Protein AF-X1R066-F1 (afdb_monomer)

Solvent-accessible surface area (backbone atoms only — not comparable to full-atom values): 3737 Å² total; per-residue (Å²): 135,84,55,80,39,39,54,70,59,47,66,71,43,51,49,80,36,68,50,77,41,80,75,57,26,53,40,49,34,65,67,37,49,51,49,34,49,76,70,52,36,2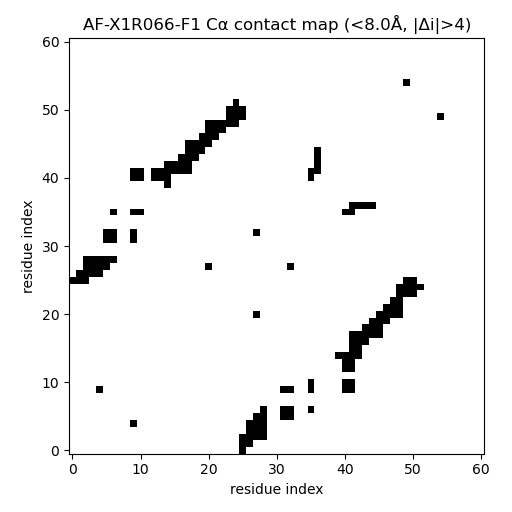7,62,47,72,48,72,80,42,56,40,91,93,63,71,80,77,78,83,83,127

pLDDT: mean 90.89, std 9.55, range [56.0, 98.25]

Secondary structure (DSSP, 8-state):
---SB-HHHHHTS-TT-EEEE-S-TTSB-HHHHHHHHHTTSSSEEEES---TT-PPPPPP-

Nearest PDB structures (foldseek):
  2gcg-assembly1_B  TM=9.436E-01  e=4.496E-05  Homo sapiens
  2yq5-assembly1_D  TM=9.146E-01  e=8.932E-05  Lactobacillus delbrueckii subsp. bulgaricus
  1wwk-assembly1_B  TM=9.070E-01  e=1.775E-04  Pyrococcus horikoshii OT3
  2wwr-assembly2_A  TM=9.489E-01  e=4.640E-04  Homo sapiens
  5v72-assembly2_D  TM=9.015E-01  e=3.526E-04  Sinorhizobium meliloti 1021

Radius of gyration: 12.17 Å; Cα contacts (8 Å, |Δi|>4): 81; chains: 1; bounding box: 23×21×36 Å

Sequence (61 aa):
PCKLIGLEELKLMKRTAYLINIGRGRTVDLDALTHALKNGEIAGAGLDVFPPGYEPPPRRR

Structure (mmCIF, N/CA/C/O backbone):
data_AF-X1R066-F1
#
_entry.id   AF-X1R066-F1
#
loop_
_atom_site.group_PDB
_atom_site.id
_atom_site.type_symbol
_atom_site.label_atom_id
_atom_site.label_alt_id
_atom_site.label_comp_id
_atom_site.label_asym_id
_atom_site.label_entity_id
_atom_site.label_seq_id
_atom_site.pdbx_PDB_ins_code
_atom_site.Cartn_x
_atom_site.Cartn_y
_atom_site.Cartn_z
_atom_site.occupancy
_atom_site.B_iso_or_equiv
_atom_site.auth_seq_id
_atom_site.auth_comp_id
_atom_site.auth_asym_id
_atom_site.auth_atom_id
_atom_site.pdbx_PDB_model_num
ATOM 1 N N . PRO A 1 1 ? 14.895 -13.873 -5.100 1.00 56.00 1 PRO A N 1
ATOM 2 C CA . PRO A 1 1 ? 14.633 -12.414 -5.020 1.00 56.00 1 PRO A CA 1
ATOM 3 C C . PRO A 1 1 ? 14.191 -12.028 -3.602 1.00 56.00 1 PRO A C 1
ATOM 5 O O . PRO A 1 1 ? 13.164 -12.508 -3.143 1.00 56.00 1 PRO A O 1
ATOM 8 N N . CYS A 1 2 ? 15.000 -11.239 -2.893 1.00 59.59 2 CYS A N 1
ATOM 9 C CA . CYS A 1 2 ? 14.709 -10.833 -1.516 1.00 59.59 2 CYS A CA 1
ATOM 10 C C . CYS A 1 2 ? 13.671 -9.700 -1.515 1.00 59.59 2 CYS A C 1
ATOM 12 O O . CYS A 1 2 ? 13.914 -8.663 -2.134 1.00 59.59 2 CYS A O 1
ATOM 14 N N . LYS A 1 3 ? 12.527 -9.925 -0.863 1.00 84.44 3 LYS A N 1
ATOM 15 C CA . LYS A 1 3 ? 11.495 -8.918 -0.587 1.00 84.44 3 LYS A CA 1
ATOM 16 C C . LYS A 1 3 ? 11.601 -8.587 0.904 1.00 84.44 3 LYS A C 1
ATOM 18 O O . LYS A 1 3 ? 11.669 -9.508 1.709 1.00 84.44 3 LYS A O 1
ATOM 23 N N . LEU A 1 4 ? 11.688 -7.304 1.249 1.00 93.06 4 LEU A N 1
ATOM 24 C CA . LEU A 1 4 ? 11.897 -6.850 2.631 1.00 93.06 4 LEU A CA 1
ATOM 25 C C . LEU A 1 4 ? 10.572 -6.631 3.365 1.00 93.06 4 LEU A C 1
ATOM 27 O O . LEU A 1 4 ? 10.511 -6.810 4.572 1.00 93.06 4 LEU A O 1
ATOM 31 N N . ILE A 1 5 ? 9.538 -6.217 2.632 1.00 95.75 5 ILE A N 1
ATOM 32 C CA . ILE A 1 5 ? 8.197 -5.974 3.161 1.00 95.75 5 ILE A CA 1
ATOM 33 C C . ILE A 1 5 ? 7.246 -6.968 2.500 1.00 95.75 5 ILE A C 1
ATOM 35 O O . ILE A 1 5 ? 6.904 -6.813 1.324 1.00 95.75 5 ILE A O 1
ATOM 39 N N . GLY A 1 6 ? 6.864 -8.000 3.241 1.00 95.12 6 GLY A N 1
ATOM 40 C CA . GLY A 1 6 ? 5.908 -9.030 2.858 1.00 95.12 6 GLY A CA 1
ATOM 41 C C . GLY A 1 6 ? 4.703 -9.066 3.797 1.00 95.12 6 GLY A C 1
ATOM 42 O O . GLY A 1 6 ? 4.383 -8.095 4.478 1.00 95.12 6 GLY A O 1
ATOM 43 N N . LEU A 1 7 ? 3.996 -10.197 3.802 1.00 95.12 7 LEU A N 1
ATOM 44 C CA . LEU A 1 7 ? 2.742 -10.354 4.542 1.00 95.12 7 LEU A CA 1
ATOM 45 C C . LEU A 1 7 ? 2.919 -10.158 6.053 1.00 95.12 7 LEU A C 1
ATOM 47 O O . LEU A 1 7 ? 2.087 -9.525 6.694 1.00 95.12 7 LEU A O 1
ATOM 51 N N . GLU A 1 8 ? 3.996 -10.698 6.616 1.00 95.88 8 GLU A N 1
ATOM 52 C CA . GLU A 1 8 ? 4.230 -10.652 8.058 1.00 95.88 8 GLU A CA 1
ATOM 53 C C . GLU A 1 8 ? 4.535 -9.223 8.519 1.00 95.88 8 GLU A C 1
ATOM 55 O O . GLU A 1 8 ? 3.950 -8.761 9.496 1.00 95.88 8 GLU A O 1
ATOM 60 N N . GLU A 1 9 ? 5.341 -8.465 7.767 1.00 97.00 9 GLU A N 1
ATOM 61 C CA . GLU A 1 9 ? 5.606 -7.055 8.072 1.00 97.00 9 GLU A CA 1
ATOM 62 C C . GLU A 1 9 ? 4.337 -6.203 7.956 1.00 97.00 9 GLU A C 1
ATOM 64 O O . GLU A 1 9 ? 4.102 -5.332 8.793 1.00 97.00 9 GLU A O 1
ATOM 69 N N . LEU A 1 10 ? 3.497 -6.471 6.950 1.00 97.25 10 LEU A N 1
ATOM 70 C CA . LEU A 1 10 ? 2.236 -5.756 6.738 1.00 97.25 10 LEU A CA 1
ATOM 71 C C . LEU A 1 10 ? 1.229 -6.013 7.867 1.00 97.25 10 LEU A C 1
ATOM 73 O O . LEU A 1 10 ? 0.595 -5.069 8.334 1.00 97.25 10 LEU A O 1
ATOM 77 N N . LYS A 1 11 ? 1.127 -7.250 8.368 1.00 96.12 11 LYS A N 1
ATOM 78 C CA . LYS A 1 11 ? 0.254 -7.593 9.507 1.00 96.12 11 LYS A CA 1
ATOM 79 C C . LYS A 1 11 ? 0.671 -6.926 10.815 1.00 96.12 11 LYS A C 1
ATOM 81 O O . LYS A 1 11 ? -0.167 -6.727 11.693 1.00 96.12 11 LYS A O 1
ATOM 86 N N . LEU A 1 12 ? 1.954 -6.603 10.964 1.00 97.31 12 LEU A N 1
ATOM 87 C CA . LEU A 1 12 ? 2.466 -5.887 12.133 1.00 97.31 12 LEU A CA 1
ATOM 88 C C . LEU A 1 12 ? 2.144 -4.384 12.090 1.00 97.31 12 LEU A C 1
ATOM 90 O O . LEU A 1 12 ? 2.266 -3.699 13.109 1.00 97.31 12 LEU A O 1
ATOM 94 N N . MET A 1 13 ? 1.734 -3.847 10.938 1.00 97.88 13 MET A N 1
ATOM 95 C CA . MET A 1 13 ? 1.366 -2.440 10.809 1.00 97.88 13 MET A CA 1
ATOM 96 C C . MET A 1 13 ? 0.007 -2.151 11.461 1.00 97.88 13 MET A C 1
ATOM 98 O O . MET A 1 13 ? -0.858 -3.008 11.618 1.00 97.88 13 MET A O 1
ATOM 102 N N . LYS A 1 14 ? -0.211 -0.885 11.836 1.00 98.19 14 LYS A N 1
ATOM 103 C CA . LYS A 1 14 ? -1.536 -0.437 12.282 1.00 98.19 14 LYS A CA 1
ATOM 104 C C . LYS A 1 14 ? -2.515 -0.505 11.109 1.00 98.19 14 LYS A C 1
ATOM 106 O O . LYS A 1 14 ? -2.176 -0.083 10.008 1.00 98.19 14 LYS A O 1
ATOM 111 N N . ARG A 1 15 ? -3.777 -0.841 11.389 1.00 97.62 15 ARG A N 1
ATOM 112 C CA . ARG A 1 15 ? -4.869 -0.788 10.394 1.00 97.62 15 ARG A CA 1
ATOM 113 C C . ARG A 1 15 ? -5.075 0.589 9.764 1.00 97.62 15 ARG A C 1
ATOM 115 O O . ARG A 1 15 ? -5.605 0.693 8.670 1.00 97.62 15 ARG A O 1
ATOM 122 N N . THR A 1 16 ? -4.645 1.648 10.448 1.00 98.00 16 THR A N 1
ATOM 123 C CA . THR A 1 16 ? -4.690 3.036 9.965 1.00 98.00 16 THR A CA 1
ATOM 124 C C . THR A 1 16 ? -3.415 3.480 9.241 1.00 98.00 16 THR A C 1
ATOM 126 O O . THR A 1 16 ? -3.321 4.635 8.831 1.00 98.00 16 THR A O 1
ATOM 129 N N . ALA A 1 17 ? -2.410 2.610 9.119 1.00 98.19 17 ALA A N 1
ATOM 130 C CA . ALA A 1 17 ? -1.122 2.964 8.540 1.00 98.19 17 ALA A CA 1
ATOM 131 C C . ALA A 1 17 ? -1.178 3.046 7.012 1.00 98.19 17 ALA A C 1
ATOM 133 O O . ALA A 1 17 ? -1.957 2.351 6.359 1.00 98.19 17 ALA A O 1
ATOM 134 N N . TYR A 1 18 ? -0.281 3.863 6.463 1.00 98.00 18 TYR A N 1
ATOM 135 C CA . TYR A 1 18 ? -0.030 3.969 5.033 1.00 98.00 18 TYR A CA 1
ATOM 136 C C . TYR A 1 18 ? 1.403 3.532 4.729 1.00 98.00 18 TYR A C 1
ATOM 138 O O . TYR A 1 18 ? 2.336 3.975 5.401 1.00 98.00 18 TYR A O 1
ATOM 146 N N . LEU A 1 19 ? 1.585 2.684 3.716 1.00 97.19 19 LEU A N 1
ATOM 147 C CA . LEU A 1 19 ? 2.908 2.294 3.220 1.00 97.19 19 LEU A CA 1
ATOM 148 C C . LEU A 1 19 ? 3.319 3.193 2.047 1.00 97.19 19 LEU A C 1
ATOM 150 O O . LEU A 1 19 ? 2.616 3.236 1.044 1.00 97.19 19 LEU A O 1
ATOM 154 N N . ILE A 1 20 ? 4.471 3.861 2.125 1.00 96.81 20 ILE A N 1
ATOM 155 C CA . ILE A 1 20 ? 5.006 4.676 1.022 1.00 96.81 20 ILE A CA 1
ATOM 156 C C . ILE A 1 20 ? 6.336 4.081 0.552 1.00 96.81 20 ILE A C 1
ATOM 158 O O . ILE A 1 20 ? 7.267 3.965 1.347 1.00 96.81 20 ILE A O 1
ATOM 162 N N . ASN A 1 21 ? 6.443 3.713 -0.729 1.00 94.44 21 ASN A N 1
ATOM 163 C CA . ASN A 1 21 ? 7.686 3.210 -1.321 1.00 94.44 21 ASN A CA 1
ATOM 164 C C . ASN A 1 21 ? 8.150 4.101 -2.480 1.00 94.44 21 ASN A C 1
ATOM 166 O O . ASN A 1 21 ? 7.601 4.045 -3.580 1.00 94.44 21 ASN A O 1
ATOM 170 N N . ILE A 1 22 ? 9.211 4.863 -2.212 1.00 94.56 22 ILE A N 1
ATOM 171 C CA . ILE A 1 22 ? 9.966 5.681 -3.179 1.00 94.56 22 ILE A CA 1
ATOM 172 C C . ILE A 1 22 ? 11.365 5.101 -3.468 1.00 94.56 22 ILE A C 1
ATOM 174 O O . ILE A 1 22 ? 12.212 5.763 -4.055 1.00 94.56 22 ILE A O 1
ATOM 178 N N . GLY A 1 23 ? 11.653 3.889 -2.973 1.00 90.56 23 GLY A N 1
ATOM 179 C CA . GLY A 1 23 ? 12.986 3.287 -3.000 1.00 90.56 23 GLY A CA 1
ATOM 180 C C . GLY A 1 23 ? 13.207 2.386 -4.211 1.00 90.56 23 GLY A C 1
ATOM 181 O O . GLY A 1 23 ? 13.532 2.836 -5.303 1.00 90.56 23 GLY A O 1
ATOM 182 N N . ARG A 1 24 ? 13.067 1.069 -4.020 1.00 90.19 24 ARG A N 1
ATOM 183 C CA . ARG A 1 24 ? 13.203 0.079 -5.101 1.00 90.19 24 ARG A CA 1
ATOM 184 C C . ARG A 1 24 ? 11.918 -0.721 -5.251 1.00 90.19 24 ARG A C 1
ATOM 186 O O . ARG A 1 24 ? 11.324 -1.157 -4.266 1.00 90.19 24 ARG A O 1
ATOM 193 N N . GLY A 1 25 ? 11.534 -0.989 -6.496 1.00 86.62 25 GLY A N 1
ATOM 194 C CA . GLY A 1 25 ? 10.301 -1.715 -6.800 1.00 86.62 25 GLY A CA 1
ATOM 195 C C . GLY A 1 25 ? 10.253 -3.146 -6.258 1.00 86.62 25 GLY A C 1
ATOM 196 O O . GLY A 1 25 ? 9.180 -3.663 -5.994 1.00 86.62 25 GLY A O 1
ATOM 197 N N . ARG A 1 26 ? 11.411 -3.785 -6.035 1.00 90.31 26 ARG A N 1
ATOM 198 C CA . ARG A 1 26 ? 11.503 -5.159 -5.498 1.00 90.31 26 ARG A CA 1
ATOM 199 C C . ARG A 1 26 ? 11.480 -5.246 -3.965 1.00 90.31 26 ARG A C 1
ATOM 201 O O . ARG A 1 26 ? 11.533 -6.350 -3.437 1.00 90.31 26 ARG A O 1
ATOM 208 N N . THR A 1 27 ? 11.435 -4.116 -3.256 1.00 93.06 27 THR A N 1
ATOM 209 C CA . THR A 1 27 ? 11.459 -4.093 -1.783 1.00 93.06 27 THR A CA 1
ATOM 210 C C . THR A 1 27 ? 10.155 -4.613 -1.178 1.00 93.06 27 THR A C 1
ATOM 212 O O . THR A 1 27 ? 10.189 -5.228 -0.114 1.00 93.06 27 THR A O 1
ATOM 215 N N . VAL A 1 28 ? 9.028 -4.392 -1.858 1.00 93.75 28 VAL A N 1
ATOM 216 C CA . VAL A 1 28 ? 7.689 -4.751 -1.382 1.00 93.75 28 VAL A CA 1
ATOM 217 C C . VAL A 1 28 ? 7.151 -5.935 -2.175 1.00 93.75 28 VAL A C 1
ATOM 219 O O . VAL A 1 28 ? 7.257 -5.977 -3.403 1.00 93.75 28 VAL A O 1
ATOM 222 N N . ASP A 1 29 ? 6.551 -6.890 -1.476 1.00 94.50 29 ASP A N 1
ATOM 223 C CA . ASP A 1 29 ? 5.741 -7.927 -2.094 1.00 94.50 29 ASP A CA 1
ATOM 224 C C . ASP A 1 29 ? 4.379 -7.371 -2.519 1.00 94.50 29 ASP A C 1
ATOM 226 O O . ASP A 1 29 ? 3.512 -7.126 -1.684 1.00 94.50 29 AS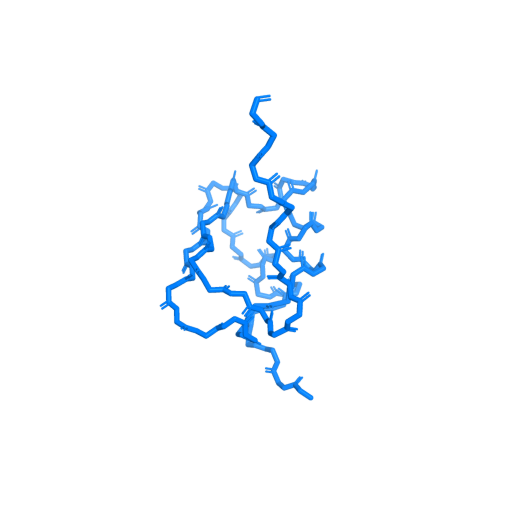P A O 1
ATOM 230 N N . LEU A 1 30 ? 4.190 -7.165 -3.826 1.00 92.62 30 LEU A N 1
ATOM 231 C CA . LEU A 1 30 ? 2.949 -6.614 -4.373 1.00 92.62 30 LEU A CA 1
ATOM 232 C C . LEU A 1 30 ? 1.733 -7.520 -4.140 1.00 92.62 30 LEU A C 1
ATOM 234 O O . LEU A 1 30 ? 0.629 -7.000 -3.959 1.00 92.62 30 LEU A O 1
ATOM 238 N N . ASP A 1 31 ? 1.914 -8.841 -4.098 1.00 94.00 31 ASP A N 1
ATOM 239 C CA . ASP A 1 31 ? 0.810 -9.773 -3.852 1.00 94.00 31 ASP A CA 1
ATOM 240 C C . ASP A 1 31 ? 0.356 -9.684 -2.392 1.00 94.00 31 ASP A C 1
ATOM 242 O O . ASP A 1 31 ? -0.838 -9.549 -2.108 1.00 94.00 31 ASP A O 1
ATOM 246 N N . ALA A 1 32 ? 1.318 -9.655 -1.463 1.00 96.25 32 ALA A N 1
ATOM 247 C CA . ALA A 1 32 ? 1.035 -9.463 -0.043 1.00 96.25 32 ALA A CA 1
ATOM 248 C C . ALA A 1 32 ? 0.436 -8.077 0.233 1.00 96.25 32 ALA A C 1
ATOM 250 O O . ALA A 1 32 ? -0.523 -7.961 0.993 1.00 96.25 32 ALA A O 1
ATOM 251 N N . LEU A 1 33 ? 0.946 -7.033 -0.427 1.00 95.81 33 LEU A N 1
ATOM 252 C CA . LEU A 1 33 ? 0.397 -5.684 -0.326 1.00 95.81 33 LEU A CA 1
ATOM 253 C C . LEU A 1 33 ? -1.051 -5.628 -0.821 1.00 95.81 33 LEU A C 1
ATOM 255 O O . LEU A 1 33 ? -1.910 -5.046 -0.163 1.00 95.81 33 LEU A O 1
ATOM 259 N N . THR A 1 34 ? -1.339 -6.260 -1.960 1.00 96.00 34 THR A N 1
ATOM 260 C CA . THR A 1 34 ? -2.697 -6.326 -2.513 1.00 96.00 34 THR A CA 1
ATOM 261 C C . THR A 1 34 ? -3.646 -7.039 -1.553 1.00 96.00 34 THR A C 1
ATOM 263 O O . THR A 1 34 ? -4.772 -6.583 -1.352 1.00 96.00 34 THR A O 1
ATOM 266 N N . HIS A 1 35 ? -3.197 -8.135 -0.941 1.00 97.38 35 HIS A N 1
ATOM 267 C CA . HIS A 1 35 ? -3.957 -8.857 0.077 1.00 97.38 35 HIS A CA 1
ATOM 268 C C . HIS A 1 35 ? -4.230 -7.988 1.313 1.00 97.38 35 HIS A C 1
ATOM 270 O O . HIS A 1 35 ? -5.385 -7.832 1.707 1.00 97.38 35 HIS A O 1
ATOM 276 N N . ALA A 1 36 ? -3.192 -7.362 1.873 1.00 97.56 36 ALA A N 1
ATOM 277 C CA . ALA A 1 36 ? -3.297 -6.509 3.055 1.00 97.56 36 ALA A CA 1
ATOM 278 C C . ALA A 1 36 ? -4.260 -5.328 2.839 1.00 97.56 36 ALA A C 1
ATOM 280 O O . ALA A 1 36 ? -5.069 -5.012 3.712 1.00 97.56 36 ALA A O 1
ATOM 281 N N . LEU A 1 37 ? -4.227 -4.713 1.653 1.00 97.62 37 LEU A N 1
ATOM 282 C CA . LEU A 1 37 ? -5.150 -3.639 1.278 1.00 97.62 37 LEU A CA 1
ATOM 283 C C . LEU A 1 37 ? -6.592 -4.140 1.144 1.00 97.62 37 LEU A C 1
ATOM 285 O O . LE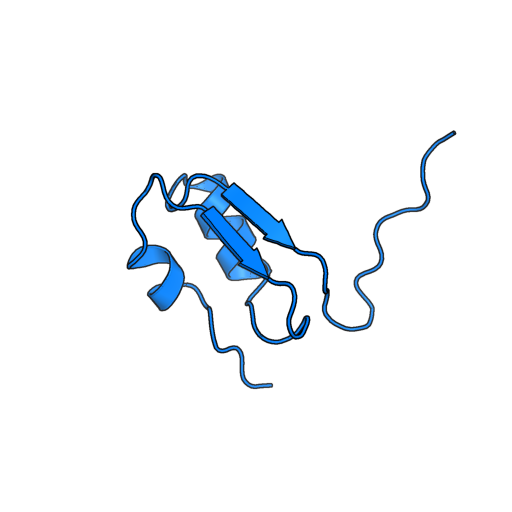U A 1 37 ? -7.506 -3.533 1.698 1.00 97.62 37 LEU A O 1
ATOM 289 N N . LYS A 1 38 ? -6.809 -5.260 0.441 1.00 97.62 38 LYS A N 1
ATOM 290 C CA . LYS A 1 38 ? -8.152 -5.840 0.256 1.00 97.62 38 LYS A CA 1
ATOM 291 C C . LYS A 1 38 ? -8.797 -6.255 1.576 1.00 97.62 38 LYS A C 1
ATOM 293 O O . LYS A 1 38 ? -10.007 -6.117 1.725 1.00 97.62 38 LYS A O 1
ATOM 298 N N . ASN A 1 39 ? -7.994 -6.722 2.527 1.00 97.25 39 ASN A N 1
ATOM 299 C CA . ASN A 1 39 ? -8.474 -7.168 3.831 1.00 97.25 39 ASN A CA 1
ATOM 300 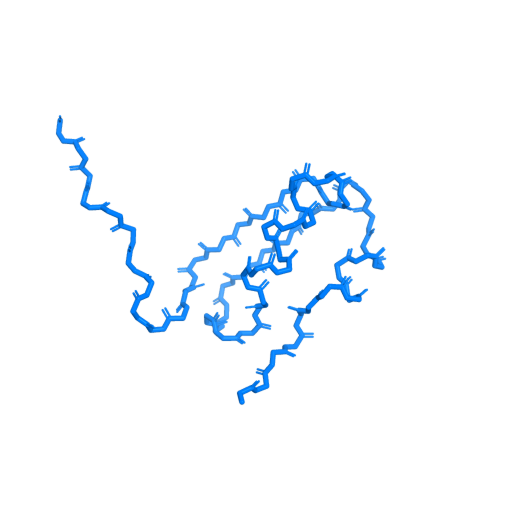C C . ASN A 1 39 ? -8.528 -6.049 4.884 1.00 97.25 39 ASN A C 1
ATOM 302 O O . ASN A 1 39 ? -8.979 -6.285 6.005 1.00 97.25 39 ASN A O 1
ATOM 306 N N . GLY A 1 40 ? -8.076 -4.832 4.559 1.00 96.44 40 GLY A N 1
ATOM 307 C CA . GLY A 1 40 ? -8.025 -3.720 5.512 1.00 96.44 40 GLY A CA 1
ATOM 308 C C . GLY A 1 40 ? -7.069 -3.969 6.687 1.00 96.44 40 GLY A C 1
ATOM 309 O O . GLY A 1 40 ? -7.364 -3.572 7.824 1.00 96.44 40 GLY A O 1
ATOM 310 N N . GLU A 1 41 ? -5.956 -4.659 6.419 1.00 97.56 41 GLU A N 1
ATOM 311 C CA . GLU A 1 41 ? -4.822 -4.818 7.341 1.00 97.56 41 GLU A CA 1
ATOM 312 C C . GLU A 1 41 ? -4.033 -3.502 7.458 1.00 97.56 41 GLU A C 1
ATOM 314 O O . GLU A 1 41 ? -3.526 -3.187 8.530 1.00 97.56 41 GLU A O 1
ATOM 319 N N . ILE A 1 42 ? -4.021 -2.692 6.391 1.00 98.25 42 ILE A N 1
ATOM 320 C CA . ILE A 1 42 ? -3.517 -1.310 6.359 1.00 98.25 42 ILE A CA 1
ATOM 321 C C . ILE A 1 42 ? -4.517 -0.389 5.644 1.00 98.25 42 ILE A C 1
ATOM 323 O O . ILE A 1 42 ? -5.364 -0.858 4.883 1.00 98.25 42 ILE A O 1
ATOM 327 N N . ALA A 1 43 ? -4.408 0.925 5.858 1.00 98.25 43 ALA A N 1
ATOM 328 C CA . ALA A 1 43 ? -5.341 1.902 5.293 1.00 98.25 43 ALA A CA 1
ATOM 329 C C . ALA A 1 43 ? -5.057 2.227 3.823 1.00 98.25 43 ALA A C 1
ATOM 331 O O . ALA A 1 43 ? -5.972 2.578 3.081 1.00 98.25 43 ALA A O 1
ATOM 332 N N . GLY A 1 44 ? -3.800 2.129 3.388 1.00 97.75 44 GLY A N 1
ATOM 333 C CA . GLY A 1 44 ? -3.440 2.452 2.014 1.00 97.75 44 GLY A CA 1
ATOM 334 C C . GLY A 1 44 ? -1.959 2.291 1.709 1.00 97.75 44 GLY A C 1
ATOM 335 O O . GLY A 1 44 ? -1.138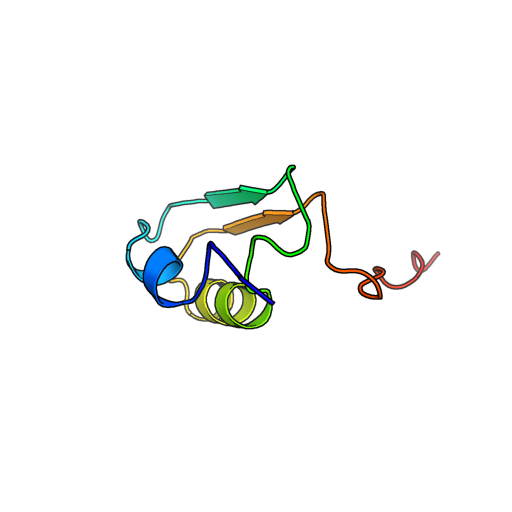 2.046 2.594 1.00 97.75 44 GLY A O 1
ATOM 336 N N . ALA A 1 45 ? -1.610 2.457 0.434 1.00 97.50 45 ALA A N 1
ATOM 337 C CA . ALA A 1 45 ? -0.224 2.474 -0.004 1.00 97.50 45 ALA A CA 1
ATOM 338 C C . ALA A 1 45 ? 0.000 3.424 -1.186 1.00 97.50 45 ALA A C 1
ATOM 340 O O . ALA A 1 45 ? -0.853 3.544 -2.064 1.00 97.50 45 ALA A O 1
ATOM 341 N N . GLY A 1 46 ? 1.163 4.074 -1.205 1.00 95.75 46 GLY A N 1
ATOM 342 C CA . GLY A 1 46 ? 1.670 4.876 -2.314 1.00 95.75 46 GLY A CA 1
ATOM 343 C C . GLY A 1 46 ? 2.971 4.276 -2.833 1.00 95.75 46 GLY A C 1
ATOM 344 O O . GLY A 1 46 ? 3.947 4.166 -2.091 1.00 95.75 46 GLY A O 1
ATOM 345 N N . LEU A 1 47 ? 2.988 3.873 -4.101 1.00 93.56 47 LEU A N 1
ATOM 346 C CA . LEU A 1 47 ? 4.152 3.275 -4.750 1.00 93.56 47 LEU A CA 1
ATOM 347 C C . LEU A 1 47 ? 4.570 4.154 -5.926 1.00 93.56 47 LEU A C 1
ATOM 349 O O . LEU A 1 47 ? 3.800 4.316 -6.869 1.00 93.56 47 LEU A O 1
ATOM 353 N N . ASP A 1 48 ? 5.781 4.700 -5.862 1.00 92.81 48 ASP A N 1
ATOM 354 C CA . ASP A 1 48 ? 6.400 5.410 -6.990 1.00 92.81 48 ASP A CA 1
ATOM 355 C C . ASP A 1 48 ? 7.219 4.448 -7.868 1.00 92.81 48 ASP A C 1
ATOM 357 O O . ASP A 1 48 ? 7.364 4.619 -9.074 1.00 92.81 48 ASP A O 1
ATOM 361 N N . VAL A 1 49 ? 7.714 3.370 -7.254 1.00 90.69 49 VAL A N 1
ATOM 362 C CA . VAL A 1 49 ? 8.588 2.382 -7.888 1.00 90.69 49 VAL A CA 1
ATOM 363 C C . VAL A 1 49 ? 7.931 1.008 -7.953 1.00 90.69 49 VAL A C 1
ATOM 365 O O . VAL A 1 49 ? 7.364 0.519 -6.975 1.00 90.69 49 VAL A O 1
ATOM 368 N N . PHE A 1 50 ? 8.093 0.339 -9.094 1.00 88.81 50 PHE A N 1
ATOM 369 C CA . PHE A 1 50 ? 7.540 -0.989 -9.350 1.00 88.81 50 PHE A CA 1
ATOM 370 C C . PHE A 1 50 ? 8.619 -1.982 -9.810 1.00 88.81 50 PHE A C 1
ATOM 372 O O . PHE A 1 50 ? 9.679 -1.571 -10.299 1.00 88.81 50 PHE A O 1
ATOM 379 N N . PRO A 1 51 ? 8.419 -3.300 -9.616 1.00 87.50 51 PRO A N 1
ATOM 380 C CA . PRO A 1 51 ? 9.284 -4.311 -10.205 1.00 87.50 51 PRO A CA 1
ATOM 381 C C . PRO A 1 51 ? 9.348 -4.177 -11.738 1.00 87.50 51 PRO A C 1
ATOM 383 O O . PRO A 1 51 ? 8.356 -3.799 -12.360 1.00 87.50 51 PRO A O 1
ATOM 386 N N . PRO A 1 52 ? 10.479 -4.538 -12.373 1.00 83.69 52 PRO A N 1
ATOM 387 C CA . PRO A 1 52 ? 10.579 -4.559 -13.832 1.00 83.69 52 PRO A CA 1
ATOM 388 C C . PRO A 1 52 ? 9.464 -5.400 -14.470 1.00 83.69 52 PRO A C 1
ATOM 390 O O . PRO A 1 52 ? 9.199 -6.507 -14.001 1.00 83.69 52 PRO A O 1
ATOM 393 N N . GLY A 1 53 ? 8.846 -4.885 -15.536 1.00 79.75 53 GLY A N 1
ATOM 394 C CA . GLY A 1 53 ? 7.725 -5.534 -16.232 1.00 79.75 53 GLY A CA 1
ATOM 395 C C . GLY A 1 53 ? 6.340 -5.203 -15.668 1.00 79.75 53 GLY A C 1
ATOM 396 O O . GLY A 1 53 ? 5.340 -5.634 -16.233 1.00 79.75 53 GLY A O 1
ATOM 397 N N . TYR A 1 54 ? 6.271 -4.425 -14.587 1.00 75.88 54 TYR A N 1
ATOM 398 C CA . TYR A 1 54 ? 5.024 -3.911 -14.034 1.00 75.88 54 TYR A CA 1
ATOM 399 C C . TYR A 1 54 ? 4.842 -2.460 -14.501 1.00 75.88 54 TYR A C 1
ATOM 401 O O . TYR A 1 54 ? 5.268 -1.515 -13.841 1.00 75.88 54 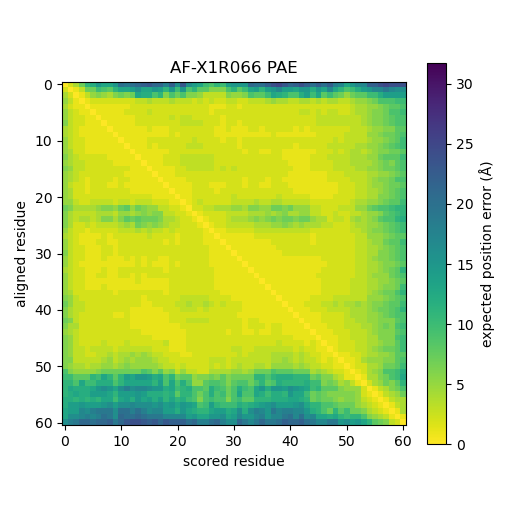TYR A O 1
ATOM 409 N N . GLU A 1 55 ? 4.276 -2.289 -15.693 1.00 69.88 55 GLU A N 1
ATOM 410 C CA . GLU A 1 55 ? 3.928 -0.979 -16.245 1.00 69.88 55 GLU A CA 1
ATOM 411 C C . GLU A 1 55 ? 2.414 -0.769 -16.099 1.00 69.88 55 GLU 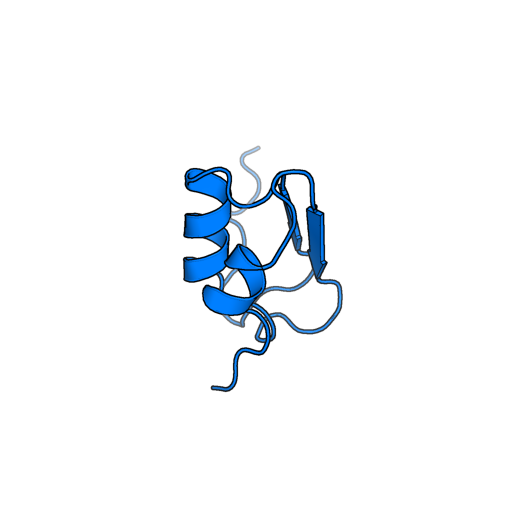A C 1
ATOM 413 O O . GLU A 1 55 ? 1.640 -1.686 -16.404 1.00 69.88 55 GLU A O 1
ATOM 418 N N . PRO A 1 56 ? 1.951 0.391 -15.596 1.00 71.19 56 PRO A N 1
ATOM 419 C CA . PRO A 1 56 ? 0.529 0.691 -15.609 1.00 71.19 56 PRO A CA 1
ATOM 420 C C . PRO A 1 56 ? 0.012 0.690 -17.056 1.00 71.19 56 PRO A C 1
ATOM 422 O O . PRO A 1 56 ? 0.742 1.076 -17.972 1.00 71.19 56 PRO A O 1
ATOM 425 N N . PRO A 1 57 ? -1.250 0.285 -17.292 1.00 76.94 57 PRO A N 1
ATOM 426 C CA . PRO A 1 57 ? -1.822 0.351 -18.627 1.00 76.94 57 PRO A CA 1
ATOM 427 C C . 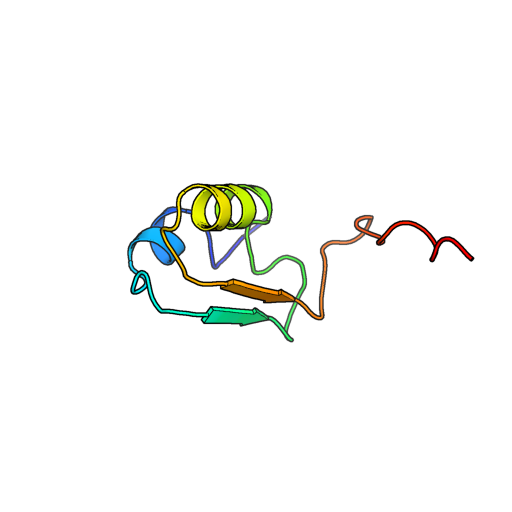PRO A 1 57 ? -1.753 1.793 -19.149 1.00 76.94 57 PRO A C 1
ATOM 429 O O . PRO A 1 57 ? -1.874 2.738 -18.357 1.00 76.94 57 PRO A O 1
ATOM 432 N N . PRO A 1 58 ? -1.594 1.987 -20.471 1.00 81.62 58 PRO A N 1
ATOM 433 C CA . PRO A 1 58 ? -1.570 3.321 -21.046 1.00 81.62 58 PRO A CA 1
ATOM 434 C C . PRO A 1 58 ? -2.832 4.077 -20.628 1.00 81.62 58 PRO A C 1
ATOM 436 O O . PRO A 1 58 ? -3.928 3.506 -20.584 1.00 81.62 58 PRO A O 1
ATOM 439 N N . ARG A 1 59 ? -2.675 5.368 -20.306 1.00 83.12 59 ARG A N 1
ATOM 440 C CA . ARG A 1 59 ? -3.805 6.236 -19.955 1.00 83.12 59 ARG A CA 1
ATOM 441 C C . ARG A 1 59 ? -4.870 6.116 -21.043 1.00 83.12 59 ARG A C 1
ATOM 443 O O . ARG A 1 59 ? -4.615 6.459 -22.197 1.00 83.12 59 ARG A O 1
ATOM 450 N N . ARG A 1 60 ? -6.061 5.640 -20.667 1.00 79.12 60 ARG A N 1
ATOM 451 C CA . ARG A 1 60 ? -7.233 5.719 -21.540 1.00 79.12 60 ARG A CA 1
ATOM 452 C C . ARG A 1 60 ? -7.540 7.207 -21.735 1.00 79.12 60 ARG A C 1
ATOM 454 O O . ARG A 1 60 ? -7.718 7.913 -20.743 1.00 79.12 60 ARG A O 1
ATOM 461 N N . ARG A 1 61 ? -7.455 7.673 -22.987 1.00 73.81 61 ARG A N 1
ATOM 462 C CA . ARG A 1 61 ? -7.908 9.011 -23.388 1.00 73.81 61 ARG A CA 1
ATOM 463 C C . AR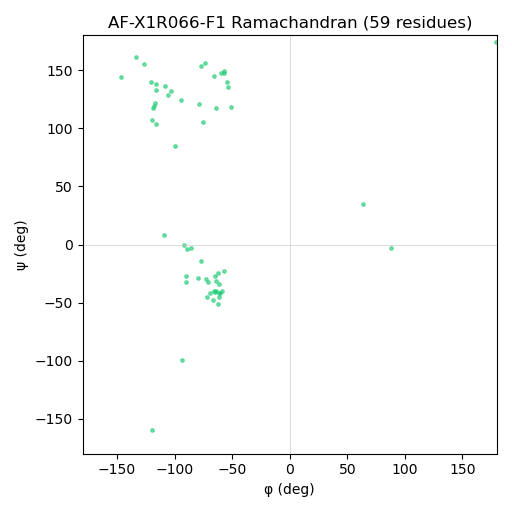G A 1 61 ? -9.420 9.107 -23.270 1.00 73.81 61 ARG A C 1
ATOM 465 O O . ARG A 1 61 ? -10.075 8.063 -23.489 1.00 73.81 61 ARG A O 1
#

InterPro domains:
  IPR006140 D-isomer specific 2-hydroxyacid dehydrogenase, NAD-binding domain [PF02826] (3-57)
  IPR036291 NAD(P)-binding domain superfamily [SSF51735] (3-53)
  IPR050223 D-isomer specific 2-hydroxyacid dehydrogenase [PTHR10996] (4-57)

Organism: NCBI:txid412755

Mean predicted aligned error: 4.52 Å

Foldseek 3Di:
DDAQAAQVNLLPDQLADEAEDPDEQRNYDPVSVVVCCVVSSHVYYHYPYHDPPDDDDPDDD